Protein AF-A0AB37HTZ8-F1 (afdb_monomer_lite)

Organism: Mammaliic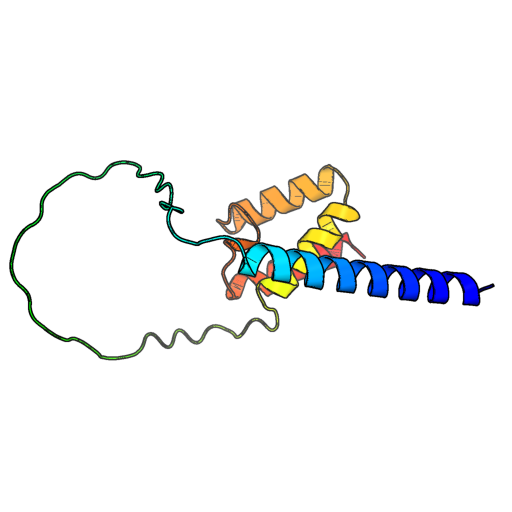occus sciuri (NCBI:txid1296)

Secondary structure (DSSP, 8-state):
--HHHHHHHHHHHHHHHHHHHHHHHHHHHS-GGG----------------------------------SS-HHHHHHHHHHHHHH--HHHHHHHHHHHHHTT-SSGGG--GGGHHHHHHHHHHHH-

Radius of gyration: 22.31 Å; chains: 1; bounding box: 52×41×62 Å

Sequence (126 aa):
MTQGVLETLVAELKRLNGNIETLNAELATVPTADIKPKSVKAEVKQETPKAEPEKVEQVEAEEKQEESKFTIDDVKRHAKEFLQKGDASDKKALKDKLTELGAGKVSDLKPTQYEEVIEFFMDRLS

Structure (mmCIF, N/CA/C/O backbone):
data_AF-A0AB37HTZ8-F1
#
_entry.id   AF-A0AB37HTZ8-F1
#
loop_
_atom_site.group_PDB
_atom_site.id
_atom_site.type_symbol
_atom_site.label_atom_id
_atom_site.label_alt_id
_atom_site.label_comp_id
_atom_site.label_asym_id
_atom_site.label_entity_id
_atom_site.label_seq_id
_atom_site.pdbx_PDB_ins_code
_atom_site.Cartn_x
_atom_site.Cartn_y
_atom_site.Cartn_z
_atom_site.occupancy
_atom_site.B_iso_or_equiv
_atom_site.auth_seq_id
_atom_site.auth_comp_id
_atom_site.auth_asym_id
_atom_site.auth_atom_id
_atom_site.pdbx_PDB_model_num
ATOM 1 N N . MET A 1 1 ? 13.630 -9.765 -27.100 1.00 53.00 1 MET A N 1
ATOM 2 C CA . MET A 1 1 ? 13.900 -10.338 -25.758 1.00 53.00 1 MET A CA 1
ATOM 3 C C . MET A 1 1 ? 12.776 -10.066 -24.740 1.00 53.00 1 MET A C 1
ATOM 5 O O . MET A 1 1 ? 13.015 -10.159 -23.549 1.00 53.00 1 MET A O 1
ATOM 9 N N . THR A 1 2 ? 11.538 -9.777 -25.157 1.00 57.53 2 THR A N 1
ATOM 10 C CA . THR A 1 2 ? 10.425 -9.417 -24.247 1.00 57.53 2 THR A CA 1
ATOM 11 C C . THR A 1 2 ? 9.461 -10.569 -23.940 1.00 57.53 2 THR A C 1
ATOM 13 O O . THR A 1 2 ? 8.657 -10.464 -23.020 1.00 57.53 2 THR A O 1
ATOM 16 N N . GLN A 1 3 ? 9.555 -11.683 -24.671 1.00 59.78 3 GLN A N 1
ATOM 17 C CA . GLN A 1 3 ? 8.612 -12.803 -24.568 1.00 59.78 3 GLN A CA 1
ATOM 18 C C . GLN A 1 3 ? 8.725 -13.556 -23.225 1.00 59.78 3 GLN A C 1
ATOM 20 O O . GLN A 1 3 ? 7.710 -13.885 -22.622 1.00 59.78 3 GLN A O 1
ATOM 25 N N . GLY A 1 4 ? 9.941 -13.698 -22.681 1.00 78.25 4 GLY A N 1
ATOM 26 C CA . GLY A 1 4 ? 10.171 -14.415 -21.418 1.00 78.25 4 GLY A CA 1
ATOM 27 C C . GLY A 1 4 ? 9.655 -13.701 -20.162 1.00 78.25 4 GLY A C 1
ATOM 28 O O . GLY A 1 4 ? 9.263 -14.357 -19.200 1.00 78.25 4 GLY A O 1
ATOM 29 N N . VAL A 1 5 ? 9.602 -12.363 -20.159 1.00 87.88 5 VAL A N 1
ATOM 30 C CA . VAL A 1 5 ? 9.082 -11.600 -19.005 1.00 87.88 5 VAL A CA 1
ATOM 31 C C . VAL A 1 5 ? 7.566 -11.758 -18.899 1.00 87.88 5 VAL A C 1
ATOM 33 O O . VAL A 1 5 ? 7.045 -11.984 -17.809 1.00 87.88 5 VAL A O 1
ATOM 36 N N . LEU A 1 6 ? 6.859 -11.701 -20.032 1.00 90.81 6 LEU A N 1
ATOM 37 C CA . LEU A 1 6 ? 5.408 -11.877 -20.055 1.00 90.81 6 LEU A CA 1
ATOM 38 C C . LEU A 1 6 ? 5.007 -13.301 -19.650 1.00 90.81 6 LEU A C 1
ATOM 40 O O . LEU A 1 6 ? 4.085 -13.478 -18.861 1.00 90.81 6 LEU A O 1
ATOM 44 N N . GLU A 1 7 ? 5.722 -14.314 -20.140 1.00 91.56 7 GLU A N 1
ATOM 45 C CA . GLU A 1 7 ? 5.487 -15.715 -19.768 1.00 91.56 7 GLU A CA 1
ATOM 46 C C . GLU A 1 7 ? 5.717 -15.960 -18.273 1.00 91.56 7 GLU A C 1
ATOM 48 O O . GLU A 1 7 ? 4.915 -16.639 -17.627 1.00 91.56 7 GLU A O 1
ATOM 53 N N . THR A 1 8 ? 6.760 -15.342 -17.710 1.00 91.81 8 THR A N 1
ATOM 54 C CA . THR A 1 8 ? 7.044 -15.393 -16.269 1.00 91.81 8 THR A CA 1
ATOM 55 C C . THR A 1 8 ? 5.900 -14.767 -15.472 1.00 91.81 8 THR A C 1
ATOM 57 O O . THR A 1 8 ? 5.382 -15.395 -14.552 1.00 91.81 8 THR A O 1
ATOM 60 N N . LEU A 1 9 ? 5.428 -13.583 -15.875 1.00 94.31 9 LEU A N 1
ATOM 61 C CA . LEU A 1 9 ? 4.320 -12.904 -15.203 1.00 94.31 9 LEU A CA 1
ATOM 62 C C . LEU A 1 9 ? 3.022 -13.727 -15.255 1.00 94.31 9 LEU A C 1
ATOM 64 O O . LEU A 1 9 ? 2.322 -13.854 -14.251 1.00 94.31 9 LEU A O 1
ATOM 68 N N . VAL A 1 10 ? 2.704 -14.339 -16.400 1.00 95.94 10 VAL A N 1
ATOM 69 C CA . VAL A 1 10 ? 1.518 -15.203 -16.529 1.00 95.94 10 VAL A CA 1
ATOM 70 C C . VAL A 1 10 ? 1.627 -16.436 -15.627 1.00 95.94 10 VAL A C 1
ATOM 72 O O . VAL A 1 10 ? 0.633 -16.841 -15.019 1.00 95.94 10 VAL A O 1
ATOM 75 N N . ALA A 1 11 ? 2.813 -17.037 -15.518 1.00 93.88 11 ALA A N 1
ATOM 76 C CA . ALA A 1 11 ? 3.037 -18.174 -14.631 1.00 93.88 11 ALA A CA 1
ATOM 77 C C . ALA A 1 11 ? 2.858 -17.790 -13.151 1.00 93.88 11 ALA A C 1
ATOM 79 O O . ALA A 1 11 ? 2.215 -18.524 -12.396 1.00 93.88 11 ALA A O 1
ATOM 80 N N . GLU A 1 12 ? 3.359 -16.622 -12.745 1.00 95.19 12 GLU A N 1
ATOM 81 C CA . GLU A 1 12 ? 3.199 -16.111 -11.382 1.00 95.19 12 GLU A CA 1
ATOM 82 C C . GLU A 1 12 ? 1.738 -15.807 -11.040 1.00 95.19 12 GLU A C 1
ATOM 84 O O . GLU A 1 12 ? 1.269 -16.212 -9.975 1.00 95.19 12 GLU A O 1
ATOM 89 N N . LEU A 1 13 ? 0.989 -15.179 -11.954 1.00 96.44 13 LEU A N 1
ATOM 90 C CA . LEU A 1 13 ? -0.439 -14.907 -11.764 1.00 96.44 13 LEU A CA 1
ATOM 91 C C . LEU A 1 13 ? -1.247 -16.195 -11.577 1.00 96.44 13 LEU A C 1
ATOM 93 O O . LEU A 1 13 ? -2.069 -16.282 -10.665 1.00 96.44 13 LEU A O 1
ATOM 97 N N . LYS A 1 14 ? -0.974 -17.228 -12.385 1.00 95.50 14 LYS A N 1
ATOM 98 C CA . LYS A 1 14 ? -1.614 -18.544 -12.232 1.00 95.50 14 LYS A CA 1
ATOM 99 C C . LYS A 1 14 ? -1.297 -19.175 -10.877 1.00 95.50 14 LYS A C 1
ATOM 101 O O . LYS A 1 14 ? -2.197 -19.704 -10.228 1.00 95.50 14 LYS A O 1
ATOM 106 N N . ARG A 1 15 ? -0.038 -19.092 -10.431 1.00 95.31 15 ARG A N 1
ATOM 107 C CA . ARG A 1 15 ? 0.381 -19.619 -9.124 1.00 95.31 15 ARG A CA 1
ATOM 108 C C . ARG A 1 15 ? -0.319 -18.895 -7.975 1.00 95.31 15 ARG A C 1
ATOM 110 O O . ARG A 1 15 ? -0.781 -19.538 -7.040 1.00 95.31 15 ARG A O 1
ATOM 117 N N . LEU A 1 16 ? -0.408 -17.568 -8.049 1.00 96.25 16 LEU A N 1
ATOM 118 C CA . LEU A 1 16 ? -1.103 -16.762 -7.047 1.00 96.25 16 LEU A CA 1
ATOM 119 C C . LEU A 1 16 ? -2.589 -17.115 -6.977 1.00 96.25 16 LEU A C 1
ATOM 121 O O . LEU A 1 16 ? -3.105 -17.301 -5.879 1.00 96.25 16 LEU A O 1
ATOM 125 N N . ASN A 1 17 ? -3.249 -17.266 -8.127 1.00 96.62 17 ASN A N 1
ATOM 126 C CA . ASN A 1 17 ? -4.662 -17.626 -8.166 1.00 96.62 17 ASN A CA 1
ATOM 127 C C . ASN A 1 17 ? -4.922 -18.999 -7.523 1.00 96.62 17 ASN A C 1
ATOM 129 O O . ASN A 1 17 ? -5.799 -19.115 -6.673 1.00 96.62 17 ASN A O 1
ATOM 133 N N . GLY A 1 18 ? -4.099 -20.006 -7.835 1.00 96.50 18 GLY A N 1
ATOM 134 C CA . GLY A 1 18 ? -4.216 -21.329 -7.209 1.00 96.50 18 GLY A CA 1
ATOM 135 C C . GLY A 1 18 ? -3.993 -21.304 -5.691 1.00 96.50 18 GLY A C 1
ATOM 136 O O . GLY A 1 18 ? -4.699 -21.979 -4.940 1.00 96.50 18 GLY A O 1
ATOM 137 N N . ASN A 1 19 ? -3.055 -20.481 -5.210 1.00 95.62 19 ASN A N 1
ATOM 138 C CA . ASN A 1 19 ? -2.831 -20.313 -3.773 1.00 95.62 19 ASN A CA 1
ATOM 139 C C . ASN A 1 19 ? -4.051 -19.693 -3.072 1.00 95.62 19 ASN A C 1
ATOM 141 O O . ASN A 1 19 ? -4.402 -20.117 -1.975 1.00 95.62 19 ASN A O 1
ATOM 145 N N . ILE A 1 20 ? -4.706 -18.710 -3.699 1.00 95.38 20 ILE A N 1
ATOM 146 C CA . ILE A 1 20 ? -5.923 -18.081 -3.163 1.00 95.38 20 ILE A CA 1
ATOM 147 C C . ILE A 1 20 ? -7.066 -19.097 -3.092 1.00 95.38 20 ILE A C 1
ATOM 149 O O . ILE A 1 20 ? -7.730 -19.198 -2.064 1.00 95.38 20 ILE A O 1
ATOM 153 N N . GLU A 1 21 ? -7.274 -19.876 -4.154 1.00 94.06 21 GLU A N 1
ATOM 154 C CA . GLU A 1 21 ? -8.293 -20.932 -4.188 1.00 94.06 21 GLU A CA 1
ATOM 155 C C . GLU A 1 21 ? -8.072 -21.966 -3.077 1.00 94.06 21 GLU A C 1
ATOM 157 O O . GLU A 1 21 ? -9.015 -22.335 -2.378 1.00 94.06 21 GLU A O 1
ATOM 162 N N . THR A 1 22 ? -6.816 -22.366 -2.863 1.00 92.50 22 THR A N 1
ATOM 163 C CA . THR A 1 22 ? -6.434 -23.319 -1.812 1.00 92.50 22 THR A CA 1
ATOM 164 C C . THR A 1 22 ? -6.725 -22.756 -0.423 1.00 92.50 22 THR A C 1
ATOM 166 O O . THR A 1 22 ? -7.412 -23.397 0.366 1.00 92.50 22 THR A O 1
ATOM 169 N N . LEU A 1 23 ? -6.283 -21.528 -0.140 1.00 91.38 23 LEU A N 1
ATOM 170 C CA . LEU A 1 23 ? -6.520 -20.878 1.152 1.00 91.38 23 LEU A CA 1
ATOM 171 C C . LEU A 1 23 ? -8.011 -20.668 1.433 1.00 91.38 23 LEU A C 1
ATOM 173 O O . LEU A 1 23 ? -8.450 -20.822 2.569 1.00 91.38 23 LEU A O 1
ATOM 177 N N . ASN A 1 24 ? -8.800 -20.344 0.409 1.00 86.69 24 ASN A N 1
ATOM 178 C CA . ASN A 1 24 ? -10.246 -20.201 0.551 1.00 86.69 24 ASN A CA 1
ATOM 179 C C . ASN A 1 24 ? -10.922 -21.543 0.848 1.00 86.69 24 ASN A C 1
ATOM 181 O O . ASN A 1 24 ? -11.819 -21.596 1.689 1.00 86.69 24 ASN A O 1
ATOM 185 N N . ALA A 1 25 ? -10.486 -22.622 0.194 1.00 88.75 25 ALA A N 1
ATOM 186 C CA . ALA A 1 25 ? -10.968 -23.967 0.486 1.00 88.75 25 ALA A CA 1
ATOM 187 C C . ALA A 1 25 ? -10.597 -24.393 1.915 1.00 88.75 25 ALA A C 1
ATOM 189 O O . ALA A 1 25 ? -11.451 -24.894 2.642 1.00 88.75 25 ALA A O 1
ATOM 190 N N . GLU A 1 26 ? -9.364 -24.128 2.351 1.00 86.69 26 GLU A N 1
ATOM 191 C CA . GLU A 1 26 ? -8.923 -24.387 3.723 1.00 86.69 26 GLU A CA 1
ATOM 192 C C . GLU A 1 26 ? -9.753 -23.589 4.735 1.00 86.69 26 GLU A C 1
ATOM 194 O O . GLU A 1 26 ? -10.297 -24.171 5.672 1.00 86.69 26 GLU A O 1
ATOM 199 N N . LEU A 1 27 ? -9.943 -22.284 4.517 1.00 84.12 27 LEU A N 1
ATOM 200 C CA . LEU A 1 27 ? -10.736 -21.422 5.395 1.00 84.12 27 LEU A CA 1
ATOM 201 C C . LEU A 1 27 ? -12.199 -21.872 5.491 1.00 84.12 27 LEU A C 1
ATOM 203 O O . LEU A 1 27 ? -12.767 -21.860 6.581 1.00 84.12 27 LEU A O 1
ATOM 207 N N . ALA A 1 28 ? -12.793 -22.312 4.379 1.00 82.50 28 ALA A N 1
ATOM 208 C CA . ALA A 1 28 ? -14.152 -22.851 4.358 1.00 82.50 28 ALA A CA 1
ATOM 209 C C . ALA A 1 28 ? -14.300 -24.129 5.203 1.00 82.50 28 ALA A C 1
ATOM 211 O O . ALA A 1 28 ? -15.400 -24.444 5.656 1.00 82.50 28 ALA A O 1
ATOM 212 N N . THR A 1 29 ? -13.202 -24.854 5.436 1.00 81.06 29 THR A N 1
ATOM 213 C CA . THR A 1 29 ? -13.181 -26.056 6.283 1.00 81.06 29 THR A CA 1
ATOM 214 C C . THR A 1 29 ? -12.831 -25.780 7.742 1.00 81.06 29 THR A C 1
ATOM 216 O O . THR A 1 29 ? -12.943 -26.693 8.558 1.00 81.06 29 THR A O 1
ATOM 219 N N . VAL A 1 30 ? -12.444 -24.550 8.106 1.00 77.44 30 VAL A N 1
ATOM 220 C CA . VAL A 1 30 ? -12.174 -24.191 9.503 1.00 77.44 30 VAL A CA 1
ATOM 221 C C . VAL A 1 30 ? -13.510 -24.044 10.247 1.00 77.44 30 VAL A C 1
ATOM 223 O O . VAL A 1 30 ? -14.264 -23.109 9.969 1.00 77.44 30 VAL A O 1
ATOM 226 N N . PRO A 1 31 ? -13.832 -24.922 11.218 1.00 67.69 31 PRO A N 1
ATOM 227 C CA . PRO A 1 31 ? -15.044 -24.780 12.012 1.00 67.69 31 PRO A CA 1
ATOM 228 C C . PRO A 1 31 ? -14.954 -23.509 12.866 1.00 67.69 31 PRO A C 1
ATOM 230 O O . PRO A 1 31 ? -14.061 -23.350 13.695 1.00 67.69 31 PRO A O 1
ATOM 233 N N . THR A 1 32 ? -15.912 -22.599 12.694 1.00 64.06 32 THR A N 1
ATOM 234 C CA . THR A 1 32 ? -15.972 -21.285 13.363 1.00 64.06 32 THR A CA 1
ATOM 235 C C . THR A 1 32 ? -16.334 -21.355 14.854 1.00 64.06 32 THR A C 1
ATOM 237 O O . THR A 1 32 ? -16.674 -20.338 15.455 1.00 64.06 32 THR A O 1
ATOM 240 N N . ALA A 1 33 ? -16.307 -22.543 15.463 1.00 59.88 33 ALA A N 1
ATOM 241 C CA . ALA A 1 33 ? -16.943 -22.807 16.750 1.00 59.88 33 ALA A CA 1
ATOM 242 C C . ALA A 1 33 ? -16.212 -22.225 17.977 1.00 59.88 33 ALA A C 1
ATOM 244 O O . ALA A 1 33 ? -16.836 -22.117 19.025 1.00 59.88 33 ALA A O 1
ATOM 245 N N . ASP A 1 34 ? -14.958 -21.766 17.870 1.00 58.97 34 ASP A N 1
ATOM 246 C CA . ASP A 1 34 ? -14.197 -21.294 19.044 1.00 58.97 34 ASP A CA 1
ATOM 247 C C . ASP A 1 34 ? -13.312 -20.057 18.799 1.00 58.97 34 ASP A C 1
ATOM 249 O O . ASP A 1 34 ? -12.344 -19.810 19.524 1.00 58.97 34 ASP A O 1
ATOM 253 N N . ILE A 1 35 ? -13.650 -19.198 17.830 1.00 57.03 35 ILE A N 1
ATOM 254 C CA . ILE A 1 35 ? -13.015 -17.872 17.750 1.00 57.03 35 ILE A CA 1
ATOM 255 C C . ILE A 1 35 ? -13.724 -16.940 18.738 1.00 57.03 35 ILE A C 1
ATOM 257 O O . ILE A 1 35 ? -14.558 -16.115 18.369 1.00 57.03 35 ILE A O 1
ATOM 261 N N . LYS A 1 36 ? -13.383 -17.052 20.029 1.00 48.03 36 LYS A N 1
ATOM 262 C CA . LYS A 1 36 ? -13.628 -15.955 20.976 1.00 48.03 36 LYS A CA 1
ATOM 263 C C . LYS A 1 36 ? -12.867 -14.729 20.461 1.00 48.03 36 LYS A C 1
ATOM 265 O O . LYS A 1 36 ? -11.635 -14.790 20.405 1.00 48.03 36 LYS A O 1
ATOM 270 N N . PRO A 1 37 ? -13.526 -13.603 20.136 1.00 44.69 37 PRO A N 1
ATOM 271 C CA . PRO A 1 37 ? -12.807 -12.362 19.912 1.00 44.69 37 PRO A CA 1
ATOM 272 C C . PRO A 1 37 ? -12.077 -12.031 21.214 1.00 44.69 37 PRO A C 1
ATOM 274 O O . PRO A 1 37 ? -12.706 -11.765 22.242 1.00 44.69 37 PRO A O 1
ATOM 277 N N . LYS A 1 38 ? -10.741 -12.098 21.189 1.00 40.53 38 LYS A N 1
ATOM 278 C CA . LYS A 1 38 ? -9.880 -11.641 22.280 1.00 40.53 38 LYS A CA 1
ATOM 279 C C . LYS A 1 38 ? -10.007 -10.124 22.332 1.00 40.53 38 LYS A C 1
ATOM 281 O O . LYS A 1 38 ? -9.216 -9.379 21.767 1.00 40.53 38 LYS A O 1
ATOM 286 N N . SER A 1 39 ? -11.090 -9.690 22.957 1.00 42.47 39 SER A N 1
ATOM 287 C CA . SER A 1 39 ? -11.359 -8.317 23.318 1.00 42.47 39 SER A CA 1
ATOM 288 C C . SER A 1 39 ? -10.262 -7.925 24.299 1.00 42.47 39 SER A C 1
ATOM 290 O O . SER A 1 39 ? -10.256 -8.352 25.453 1.00 42.47 39 SER A O 1
ATOM 292 N N . VAL A 1 40 ? -9.301 -7.132 23.830 1.00 38.69 40 VAL A N 1
ATOM 293 C CA . VAL A 1 40 ? -8.456 -6.332 24.712 1.00 38.69 40 VAL A CA 1
ATOM 294 C C . VAL A 1 40 ? -9.373 -5.247 25.276 1.00 38.69 40 VAL A C 1
ATOM 296 O O . VAL A 1 40 ? -9.483 -4.150 24.741 1.00 38.69 40 VAL A O 1
ATOM 299 N N . LYS A 1 41 ? -10.128 -5.615 26.315 1.00 35.38 41 LYS A N 1
ATOM 300 C CA . LYS A 1 41 ? -10.810 -4.679 27.203 1.00 35.38 41 LYS A CA 1
ATOM 301 C C . LYS A 1 41 ? -9.728 -3.970 28.014 1.00 35.38 41 LYS A C 1
ATOM 303 O O . LYS A 1 41 ? -9.187 -4.558 28.946 1.00 35.38 41 LYS A O 1
ATOM 308 N N . ALA A 1 42 ? -9.434 -2.721 27.666 1.00 37.22 42 ALA A N 1
ATOM 309 C CA . ALA A 1 42 ? -9.114 -1.741 28.693 1.00 37.22 42 ALA A CA 1
ATOM 310 C C . ALA A 1 42 ? -10.423 -1.438 29.439 1.00 37.22 42 ALA A C 1
ATOM 312 O O . ALA A 1 42 ? -11.479 -1.263 28.832 1.00 37.22 42 ALA A O 1
ATOM 313 N N . GLU A 1 43 ? -10.352 -1.523 30.758 1.00 39.88 43 GLU A N 1
ATOM 314 C CA . GLU A 1 43 ? -11.466 -1.508 31.697 1.00 39.88 43 GLU A CA 1
ATOM 315 C C . GLU A 1 43 ? -12.311 -0.231 31.630 1.00 39.88 43 GLU A C 1
ATOM 317 O O . GLU A 1 43 ? -11.793 0.866 31.798 1.00 39.88 43 GLU A O 1
ATOM 322 N N . VAL A 1 44 ? -13.633 -0.398 31.541 1.00 36.31 44 VAL A N 1
ATOM 323 C CA . VAL A 1 44 ? -14.598 0.445 32.258 1.00 36.31 44 VAL A CA 1
ATOM 324 C C . VAL A 1 44 ? -15.655 -0.498 32.844 1.00 36.31 44 VAL A C 1
ATOM 326 O O . VAL A 1 44 ? -16.493 -1.047 32.129 1.00 36.31 44 VAL A O 1
ATOM 329 N N . LYS A 1 45 ? -15.562 -0.756 34.156 1.00 36.41 45 LYS A N 1
ATOM 330 C CA . LYS A 1 45 ? -16.704 -1.176 34.993 1.00 36.41 45 LYS A CA 1
ATOM 331 C C . LYS A 1 45 ? -17.751 -0.052 34.884 1.00 36.41 45 LYS A C 1
ATOM 333 O O . LYS A 1 45 ? -17.362 1.105 34.928 1.00 36.41 45 LYS A O 1
ATOM 338 N N . GLN A 1 46 ? -19.054 -0.295 34.746 1.00 34.75 46 GLN A N 1
ATOM 339 C CA . GLN A 1 46 ? -19.884 -0.831 35.824 1.00 34.75 46 GLN A CA 1
ATOM 340 C C . GLN A 1 46 ? -21.346 -1.035 35.339 1.00 34.75 46 GLN A C 1
ATOM 342 O O . GLN A 1 46 ? -21.885 -0.180 34.650 1.00 34.75 46 GLN A O 1
ATOM 347 N N . GLU A 1 47 ? -21.929 -2.179 35.722 1.00 35.25 47 GLU A N 1
ATOM 348 C CA . GLU A 1 47 ? -23.359 -2.506 35.948 1.00 35.25 47 GLU A CA 1
ATOM 349 C C . GLU A 1 47 ? -24.440 -2.259 34.860 1.00 35.25 47 GLU A C 1
ATOM 351 O O . GLU A 1 47 ? -24.849 -1.148 34.555 1.00 35.25 47 GLU A O 1
ATOM 356 N N . THR A 1 48 ? -25.025 -3.362 34.380 1.00 39.94 48 THR A N 1
ATOM 357 C CA . THR A 1 48 ? -26.453 -3.488 33.992 1.00 39.94 48 THR A CA 1
ATOM 358 C C . THR A 1 48 ? -27.190 -4.136 35.185 1.00 39.94 48 THR A C 1
ATOM 360 O O . THR A 1 48 ? -26.499 -4.841 35.927 1.00 39.94 48 THR A O 1
ATOM 363 N N . PRO A 1 49 ? -28.527 -3.994 35.409 1.00 48.62 49 PRO A N 1
ATOM 364 C CA . PRO A 1 49 ? -29.569 -4.060 34.366 1.00 48.62 49 PRO A CA 1
ATOM 365 C C . PRO A 1 49 ? -30.879 -3.246 34.578 1.00 48.62 49 PRO A C 1
ATOM 367 O O . PRO A 1 49 ? -31.305 -3.007 35.705 1.00 48.62 49 PRO A O 1
ATOM 370 N N . LYS A 1 50 ? -31.598 -2.979 33.468 1.00 36.38 50 LYS A N 1
ATOM 371 C CA . LYS A 1 50 ? -33.046 -3.251 33.230 1.00 36.38 50 LYS A CA 1
ATOM 372 C C . LYS A 1 50 ? -33.781 -2.128 32.467 1.00 36.38 50 LYS A C 1
ATOM 374 O O . LYS A 1 50 ? -33.687 -0.966 32.834 1.00 36.38 50 LYS A O 1
ATOM 379 N N . ALA A 1 51 ? -34.602 -2.586 31.512 1.00 35.19 51 ALA A N 1
ATOM 380 C CA . ALA A 1 51 ? -35.680 -1.920 30.763 1.00 35.19 51 ALA A CA 1
ATOM 381 C C . ALA A 1 51 ? -35.330 -1.328 29.375 1.00 35.19 51 ALA A C 1
ATOM 383 O O . ALA A 1 51 ? -34.907 -0.188 29.240 1.00 35.19 51 ALA A O 1
ATOM 384 N N . GLU A 1 52 ? -35.599 -2.134 28.338 1.00 40.44 52 GLU A N 1
ATOM 385 C CA . GLU A 1 52 ? -36.228 -1.707 27.066 1.00 40.44 52 GLU A CA 1
ATOM 386 C C . GLU A 1 52 ? -37.535 -0.926 27.372 1.00 40.44 52 GLU A C 1
ATOM 388 O O . GLU A 1 52 ? -38.078 -1.155 28.462 1.00 40.44 52 GLU A O 1
ATOM 393 N N . PRO A 1 53 ? -38.125 -0.097 26.477 1.00 55.69 53 PRO A N 1
ATOM 394 C CA . PRO A 1 53 ? -37.863 0.055 25.036 1.00 55.69 53 PRO A CA 1
ATOM 395 C C . PRO A 1 53 ? -37.826 1.520 24.526 1.00 55.69 53 PRO A C 1
ATOM 397 O O . PRO A 1 53 ? -38.313 2.417 25.192 1.00 55.69 53 PRO A O 1
ATOM 400 N N . GLU A 1 54 ? -37.281 1.775 23.331 1.00 36.03 54 GLU A N 1
ATOM 401 C CA . GLU A 1 54 ? -37.970 2.506 22.244 1.00 36.03 54 GLU A CA 1
ATOM 402 C C . GLU A 1 54 ? -37.048 2.798 21.054 1.00 36.03 54 GLU A C 1
ATOM 404 O O . GLU A 1 54 ? -35.886 3.178 21.161 1.00 36.03 54 GLU A O 1
ATOM 409 N N . LYS A 1 55 ? -37.651 2.599 19.889 1.00 47.97 55 LYS A N 1
ATOM 410 C CA . LYS A 1 55 ? -37.196 2.906 18.544 1.00 47.97 55 LYS A CA 1
ATOM 411 C C . LYS A 1 55 ? -36.948 4.411 18.384 1.00 47.97 55 LYS A C 1
ATOM 413 O O . LYS A 1 55 ? -37.881 5.194 18.512 1.00 47.97 55 LYS A O 1
ATOM 418 N N . VAL A 1 56 ? -35.747 4.790 17.955 1.00 37.88 56 VAL A N 1
ATOM 419 C CA . VAL A 1 56 ? -35.545 6.016 17.166 1.00 37.88 56 VAL A CA 1
ATOM 420 C C . VAL A 1 56 ? -34.697 5.660 15.954 1.00 37.88 56 VAL A C 1
ATOM 422 O O . VAL A 1 56 ? -33.472 5.674 15.962 1.00 37.88 56 VAL A O 1
ATOM 425 N N . GLU A 1 57 ? -35.407 5.257 14.912 1.00 48.31 57 GLU A N 1
ATOM 426 C CA . GLU A 1 57 ? -34.971 5.412 13.537 1.00 48.31 57 GLU A CA 1
ATOM 427 C C . GLU A 1 57 ? -35.348 6.844 1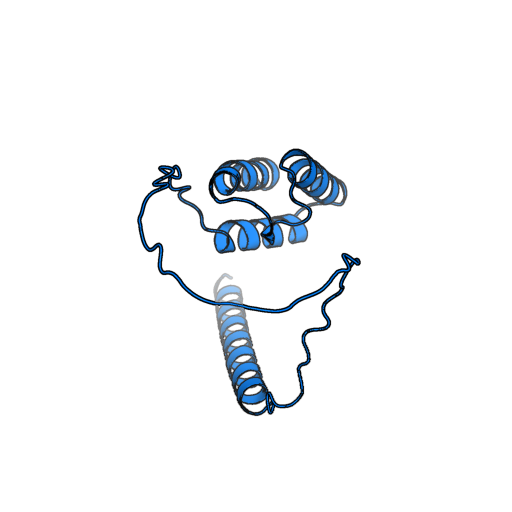3.150 1.00 48.31 57 GLU A C 1
ATOM 429 O O . GLU A 1 57 ? -36.540 7.151 13.122 1.00 48.31 57 GLU A O 1
ATOM 434 N N . GLN A 1 58 ? -34.361 7.719 12.930 1.00 36.38 58 GLN A N 1
ATOM 435 C CA . GLN A 1 58 ? -34.470 8.865 12.021 1.00 36.38 58 GLN A CA 1
ATOM 436 C C . GLN A 1 58 ? -33.097 9.522 11.775 1.00 36.38 58 GLN A C 1
ATOM 438 O O . GLN A 1 58 ? -32.555 10.205 12.634 1.00 36.38 58 GLN A O 1
ATOM 443 N N . VAL A 1 59 ? -32.583 9.215 10.578 1.00 42.41 59 VAL A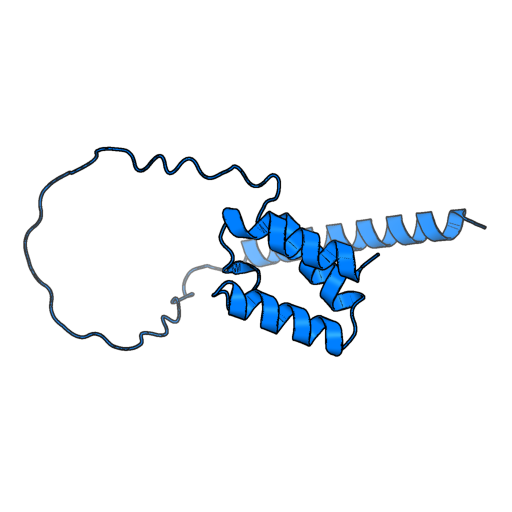 N 1
ATOM 444 C CA . VAL A 1 59 ? -31.990 10.088 9.541 1.00 42.41 59 VAL A CA 1
ATOM 445 C C . VAL A 1 59 ? -30.930 11.149 9.868 1.00 42.41 59 VAL A C 1
ATOM 447 O O . VAL A 1 59 ? -31.063 11.972 10.762 1.00 42.41 59 VAL A O 1
ATOM 450 N N . GLU A 1 60 ? -29.958 11.171 8.948 1.00 42.56 60 GLU A N 1
ATOM 451 C CA . GLU A 1 60 ? -29.159 12.320 8.506 1.00 42.56 60 GLU A CA 1
ATOM 452 C C . GLU A 1 60 ? -28.187 12.943 9.515 1.00 42.56 60 GLU A C 1
ATOM 454 O O . GLU A 1 60 ? -28.429 13.969 10.140 1.00 42.56 60 GLU A O 1
ATOM 459 N N . ALA A 1 61 ? -26.963 12.423 9.488 1.00 32.22 61 ALA A N 1
ATOM 460 C CA . ALA A 1 61 ? -25.878 13.288 9.046 1.00 32.22 61 ALA A CA 1
ATOM 461 C C . ALA A 1 61 ? -25.427 12.775 7.676 1.00 32.22 61 ALA A C 1
ATOM 463 O O . ALA A 1 61 ? -24.523 11.949 7.558 1.00 32.22 61 ALA A O 1
ATOM 464 N N . GLU A 1 62 ? -26.105 13.261 6.639 1.00 38.69 62 GLU A N 1
ATOM 465 C CA . GLU A 1 62 ? -25.515 13.464 5.321 1.00 38.69 62 GLU A CA 1
ATOM 466 C C . GLU A 1 62 ? -24.374 14.482 5.510 1.00 38.69 62 GLU A C 1
ATOM 468 O O . GLU A 1 62 ? -24.457 15.648 5.136 1.00 38.69 62 GLU A O 1
ATOM 473 N N . GLU A 1 63 ? -23.298 14.074 6.192 1.00 38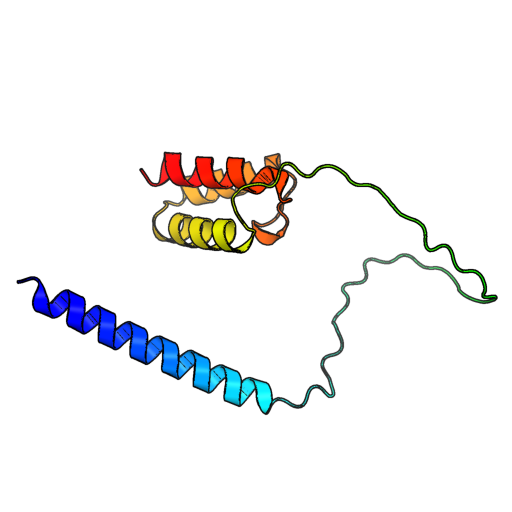.94 63 GLU A N 1
ATOM 474 C CA . GLU A 1 63 ? -22.020 14.725 5.989 1.00 38.94 63 GLU A CA 1
ATOM 475 C C . GLU A 1 63 ? -21.675 14.307 4.575 1.00 38.94 63 GLU A C 1
ATOM 477 O O . GLU A 1 63 ? -21.371 13.143 4.313 1.00 38.94 63 GLU A O 1
ATOM 482 N N . LYS A 1 64 ? -21.908 15.241 3.658 1.00 36.97 64 LYS A N 1
ATOM 483 C CA . LYS A 1 64 ? -21.463 15.240 2.278 1.00 36.97 64 LYS A CA 1
ATOM 484 C C . LYS A 1 64 ? -19.962 14.965 2.305 1.00 36.97 64 LYS A C 1
ATOM 486 O O . LYS A 1 64 ? -19.161 15.894 2.282 1.00 36.97 64 LYS A O 1
ATOM 491 N N . GLN A 1 65 ? -19.595 13.697 2.488 1.00 41.88 65 GLN A N 1
ATOM 492 C CA . GLN A 1 65 ? -18.235 13.223 2.384 1.00 41.88 65 GLN A CA 1
ATOM 493 C C . GLN A 1 65 ? -17.876 13.626 0.973 1.00 41.88 65 GLN A C 1
ATOM 495 O O . GLN A 1 65 ? -18.496 13.143 0.027 1.00 41.88 65 GLN A O 1
ATOM 500 N N . GLU A 1 66 ? -16.976 14.596 0.834 1.00 49.41 66 GLU A N 1
ATOM 501 C CA . GLU A 1 66 ? -16.230 14.737 -0.402 1.00 49.41 66 GLU A CA 1
ATOM 502 C C . GLU A 1 66 ? -15.805 13.321 -0.762 1.00 49.41 66 GLU A C 1
ATOM 504 O O . GLU A 1 66 ? -15.061 12.684 -0.011 1.00 49.41 66 GLU A O 1
ATOM 509 N N . GLU A 1 67 ? -16.435 12.779 -1.805 1.00 54.75 67 GLU A N 1
ATOM 510 C CA . GLU A 1 67 ? -16.211 11.424 -2.266 1.00 54.75 67 GLU A CA 1
ATOM 511 C C . GLU A 1 67 ? -14.770 11.411 -2.739 1.00 54.75 67 GLU A C 1
ATOM 513 O O . GLU A 1 67 ? -14.465 11.759 -3.883 1.00 54.75 67 GLU A O 1
ATOM 518 N N . SER A 1 68 ? -13.849 11.097 -1.831 1.00 64.12 68 SER A N 1
ATOM 519 C CA . SER A 1 68 ? -12.476 10.869 -2.214 1.00 64.12 68 SER A CA 1
ATOM 520 C C . SER A 1 68 ? -12.526 9.824 -3.312 1.00 64.12 68 SER A C 1
ATOM 522 O O . SER A 1 68 ? -13.118 8.756 -3.154 1.00 64.12 68 SER A O 1
ATOM 524 N N . LYS A 1 69 ? -11.924 10.149 -4.456 1.00 79.00 69 LYS A N 1
ATOM 525 C CA . LYS A 1 69 ? -11.940 9.302 -5.661 1.00 79.00 69 LYS A CA 1
ATOM 526 C C . LYS A 1 69 ? -11.276 7.940 -5.439 1.00 79.00 69 LYS A C 1
ATOM 528 O O . LYS A 1 69 ? -11.260 7.100 -6.334 1.00 79.00 69 LYS A O 1
ATOM 533 N N . PHE A 1 70 ? -10.686 7.758 -4.266 1.00 81.31 70 PHE A N 1
ATOM 534 C CA . PHE A 1 70 ? -9.905 6.619 -3.856 1.00 81.31 70 PHE A CA 1
ATOM 535 C C . PHE A 1 70 ? -10.603 5.883 -2.725 1.00 81.31 70 PHE A C 1
ATOM 537 O O . PHE A 1 70 ? -11.240 6.484 -1.865 1.00 81.31 70 PHE A O 1
ATOM 544 N N . THR A 1 71 ? -10.433 4.568 -2.707 1.00 87.44 71 THR A N 1
ATOM 545 C CA . THR A 1 71 ? -10.918 3.708 -1.629 1.00 87.44 71 THR A CA 1
ATOM 546 C C . THR A 1 71 ? -9.794 3.370 -0.655 1.00 87.44 71 THR A C 1
ATOM 548 O O . THR A 1 71 ? -8.609 3.489 -0.972 1.00 87.44 71 THR A O 1
ATOM 551 N N . ILE A 1 72 ? -10.146 2.859 0.528 1.00 87.44 72 ILE A N 1
ATOM 552 C CA . ILE A 1 72 ? -9.157 2.377 1.500 1.00 87.44 72 ILE A CA 1
ATOM 553 C C . ILE A 1 72 ? -8.238 1.289 0.916 1.00 87.44 72 ILE A C 1
ATOM 555 O O . ILE A 1 72 ? -7.069 1.186 1.297 1.00 87.44 72 ILE A O 1
ATOM 559 N N . ASP A 1 73 ? -8.743 0.482 -0.018 1.00 88.81 73 ASP A N 1
ATOM 560 C CA . ASP A 1 73 ? -7.971 -0.545 -0.713 1.00 88.81 73 ASP A CA 1
ATOM 561 C C . ASP A 1 73 ? -6.948 0.055 -1.683 1.00 88.81 73 ASP A C 1
ATOM 563 O O . ASP A 1 73 ? -5.823 -0.447 -1.761 1.00 88.81 73 ASP A O 1
ATOM 567 N N . ASP A 1 74 ? -7.270 1.172 -2.342 1.00 86.94 74 ASP A N 1
ATOM 568 C CA . ASP A 1 74 ? -6.308 1.916 -3.163 1.00 86.94 74 ASP A CA 1
ATOM 569 C C . ASP A 1 74 ? -5.165 2.469 -2.309 1.00 86.94 74 ASP A C 1
ATOM 571 O O . ASP A 1 74 ? -3.993 2.270 -2.640 1.00 86.94 74 ASP A O 1
ATOM 575 N N . VAL A 1 75 ? -5.486 3.080 -1.163 1.00 89.69 75 VAL A N 1
ATOM 576 C CA . VAL A 1 75 ? -4.466 3.603 -0.240 1.00 89.69 75 VAL A CA 1
ATOM 577 C C . VAL A 1 75 ? -3.588 2.468 0.292 1.00 89.69 75 VAL A C 1
ATOM 579 O O . VAL A 1 75 ? -2.366 2.600 0.343 1.00 89.69 75 VAL A O 1
ATOM 582 N N . LYS A 1 76 ? -4.170 1.314 0.644 1.00 90.62 76 LYS A N 1
ATOM 583 C CA . LYS A 1 76 ? -3.409 0.131 1.086 1.00 90.62 76 LYS A CA 1
ATOM 584 C C . LYS A 1 76 ? -2.499 -0.415 -0.010 1.00 90.62 76 LYS A C 1
ATOM 586 O O . LYS A 1 76 ? -1.368 -0.805 0.289 1.00 90.62 76 LYS A O 1
ATOM 591 N N . ARG A 1 77 ? -2.973 -0.457 -1.258 1.00 90.88 77 ARG A N 1
ATOM 592 C CA . ARG A 1 77 ? -2.174 -0.895 -2.409 1.00 90.88 77 ARG A CA 1
ATOM 593 C C . ARG A 1 77 ? -0.967 0.022 -2.595 1.00 90.88 77 ARG A C 1
ATOM 595 O O . ARG A 1 77 ? 0.156 -0.478 -2.596 1.00 90.88 77 ARG A O 1
ATOM 602 N N . HIS A 1 78 ? -1.180 1.336 -2.640 1.00 89.81 78 HIS A N 1
ATOM 603 C CA . HIS A 1 78 ? -0.090 2.302 -2.785 1.00 89.81 78 HIS A CA 1
ATOM 604 C C . HIS A 1 78 ? 0.855 2.307 -1.586 1.00 89.81 78 HIS A C 1
ATOM 606 O O . HIS A 1 78 ? 2.067 2.320 -1.776 1.00 89.81 78 HIS A O 1
ATOM 612 N N . ALA A 1 79 ? 0.342 2.166 -0.364 1.00 88.81 79 ALA A N 1
ATOM 613 C CA . ALA A 1 79 ? 1.181 2.014 0.819 1.00 88.81 79 ALA A CA 1
ATOM 614 C C . ALA A 1 79 ? 2.071 0.769 0.732 1.00 88.81 79 ALA A C 1
ATOM 616 O O . ALA A 1 79 ? 3.239 0.812 1.110 1.00 88.81 79 ALA A O 1
ATOM 617 N N . LYS A 1 80 ? 1.553 -0.352 0.218 1.00 90.06 80 LYS A N 1
ATOM 618 C CA . LYS A 1 80 ? 2.348 -1.570 0.027 1.00 90.06 80 LYS A CA 1
ATOM 619 C C . LYS A 1 80 ? 3.454 -1.358 -1.006 1.00 90.06 80 LYS A C 1
ATOM 621 O O . LYS A 1 80 ? 4.586 -1.757 -0.748 1.00 90.06 80 LYS A O 1
ATOM 626 N N . GLU A 1 81 ? 3.146 -0.726 -2.135 1.00 88.88 81 GLU A N 1
ATOM 627 C CA . GLU A 1 81 ? 4.148 -0.384 -3.153 1.00 88.88 81 GLU A CA 1
ATOM 628 C C . GLU A 1 81 ? 5.203 0.584 -2.610 1.00 88.88 81 GLU A C 1
ATOM 630 O O . GLU A 1 81 ? 6.399 0.363 -2.794 1.00 88.88 81 GLU A O 1
ATOM 635 N N . PHE A 1 82 ? 4.772 1.598 -1.864 1.00 88.81 82 PHE A N 1
ATOM 636 C CA . PHE A 1 82 ? 5.633 2.561 -1.193 1.00 88.81 82 PHE A CA 1
ATOM 637 C C . PHE A 1 82 ? 6.557 1.896 -0.169 1.00 88.81 82 PHE A C 1
ATOM 639 O O . PHE A 1 82 ? 7.747 2.175 -0.138 1.00 88.81 82 PHE A O 1
ATOM 646 N N . LEU A 1 83 ? 6.062 0.953 0.635 1.00 86.94 83 LEU A N 1
ATOM 647 C CA . LEU A 1 83 ? 6.892 0.211 1.592 1.00 86.94 83 LEU A CA 1
ATOM 648 C C . LEU A 1 83 ? 7.860 -0.779 0.920 1.00 86.94 83 LEU A C 1
ATOM 650 O O . LEU A 1 83 ? 8.870 -1.142 1.534 1.00 86.94 83 LEU A O 1
ATOM 654 N N . GLN A 1 84 ? 7.539 -1.247 -0.291 1.00 87.44 84 GLN A N 1
ATOM 655 C CA . GLN A 1 84 ? 8.398 -2.130 -1.083 1.00 87.44 84 GLN A CA 1
ATOM 656 C C . GLN A 1 84 ? 9.512 -1.370 -1.803 1.00 87.44 84 GLN A C 1
ATOM 658 O O . GLN A 1 84 ? 10.636 -1.862 -1.840 1.00 87.44 84 GLN A O 1
ATOM 663 N N . LYS A 1 85 ? 9.199 -0.204 -2.375 1.00 84.62 85 LYS A N 1
ATOM 664 C CA . LYS A 1 85 ? 10.142 0.612 -3.153 1.00 84.62 85 LYS A CA 1
ATOM 665 C C . LYS A 1 85 ? 10.889 1.647 -2.309 1.00 84.62 85 LYS A C 1
ATOM 667 O O . LYS A 1 85 ? 12.003 2.002 -2.662 1.00 84.62 85 LYS A O 1
ATOM 672 N N . GLY A 1 86 ? 10.278 2.121 -1.227 1.00 81.56 86 GLY A N 1
ATOM 673 C CA . GLY A 1 86 ? 10.797 3.196 -0.387 1.00 81.56 86 GLY A CA 1
ATOM 674 C C . GLY A 1 86 ? 11.837 2.739 0.633 1.00 81.56 86 GLY A C 1
ATOM 675 O O . GLY A 1 86 ? 11.788 1.625 1.178 1.00 81.56 86 GLY A O 1
ATOM 676 N N . ASP A 1 87 ? 12.752 3.652 0.940 1.00 84.62 87 ASP A N 1
ATOM 677 C CA . ASP A 1 87 ? 13.847 3.440 1.876 1.00 84.62 87 ASP A CA 1
ATOM 678 C C . ASP A 1 87 ? 13.401 3.609 3.338 1.00 84.62 87 ASP A C 1
ATOM 680 O O . ASP A 1 87 ? 12.257 3.941 3.660 1.00 84.62 87 ASP A O 1
ATOM 684 N N . ALA A 1 88 ? 14.318 3.388 4.287 1.00 86.62 88 ALA A N 1
ATOM 685 C CA . ALA A 1 88 ? 14.040 3.585 5.714 1.00 86.62 88 ALA A CA 1
ATOM 686 C C . ALA A 1 88 ? 13.549 5.013 6.041 1.00 86.62 88 ALA A C 1
ATOM 688 O O . ALA A 1 88 ? 12.742 5.193 6.955 1.00 86.62 88 ALA A O 1
ATOM 689 N N . SER A 1 89 ? 14.006 6.009 5.273 1.00 88.00 89 SER A N 1
ATOM 690 C CA . SER A 1 89 ? 13.563 7.403 5.379 1.00 88.00 89 SER A CA 1
ATOM 691 C C . SER A 1 89 ? 12.092 7.562 4.987 1.00 88.00 89 SER A C 1
ATOM 693 O O . SER A 1 89 ? 11.315 8.164 5.726 1.00 88.00 89 SER A O 1
ATOM 695 N N . ASP A 1 90 ? 11.677 6.938 3.885 1.00 87.12 90 ASP A N 1
ATOM 696 C CA . ASP A 1 90 ? 10.305 7.004 3.383 1.00 87.12 90 ASP A CA 1
ATOM 697 C C . ASP A 1 90 ? 9.334 6.284 4.319 1.00 87.12 90 ASP A C 1
ATOM 699 O O . ASP A 1 90 ? 8.272 6.807 4.651 1.00 87.12 90 ASP A O 1
ATOM 703 N N . LYS A 1 91 ? 9.738 5.129 4.863 1.00 87.25 91 LYS A N 1
ATOM 704 C CA . LYS A 1 91 ? 8.964 4.404 5.888 1.00 87.25 91 LYS A CA 1
ATOM 705 C C . LYS A 1 91 ? 8.729 5.251 7.136 1.00 87.25 91 LYS A C 1
ATOM 707 O O . LYS A 1 91 ? 7.641 5.209 7.714 1.00 87.25 91 LYS A O 1
ATOM 712 N N . LYS A 1 92 ? 9.738 6.022 7.551 1.00 91.00 92 LYS A N 1
ATOM 713 C CA . LYS A 1 92 ? 9.605 6.969 8.660 1.00 91.00 92 LYS A CA 1
ATOM 714 C C . LYS A 1 92 ? 8.668 8.118 8.285 1.00 91.00 92 LYS A C 1
ATOM 716 O O . LYS A 1 92 ? 7.760 8.407 9.056 1.00 91.00 92 LYS A O 1
ATOM 721 N N . ALA A 1 93 ? 8.838 8.707 7.104 1.00 90.56 93 ALA A N 1
ATOM 722 C CA . ALA A 1 93 ? 8.003 9.804 6.623 1.00 90.56 93 ALA A CA 1
ATOM 723 C C . ALA A 1 93 ? 6.521 9.406 6.517 1.00 90.56 93 ALA A C 1
ATOM 725 O O . ALA A 1 93 ? 5.659 10.168 6.941 1.00 90.56 93 ALA A O 1
ATOM 726 N N . LEU A 1 94 ? 6.217 8.186 6.060 1.00 89.94 94 LEU A N 1
ATOM 727 C CA . LEU A 1 94 ? 4.854 7.654 6.063 1.00 89.94 94 LEU A CA 1
ATOM 728 C C . LEU A 1 94 ? 4.292 7.542 7.483 1.00 89.94 94 LEU A C 1
ATOM 730 O O . LEU A 1 94 ? 3.155 7.926 7.734 1.00 89.94 94 LEU A O 1
ATOM 734 N N . LYS A 1 95 ? 5.073 7.021 8.432 1.00 90.31 95 LYS A N 1
ATOM 735 C CA . LYS A 1 95 ? 4.626 6.910 9.824 1.00 90.31 95 LYS A CA 1
ATOM 736 C C . LYS A 1 95 ? 4.360 8.283 10.446 1.00 90.31 95 LYS A C 1
ATOM 738 O O . LYS A 1 95 ? 3.366 8.443 11.153 1.00 90.31 95 LYS A O 1
ATOM 743 N N . ASP A 1 96 ? 5.224 9.254 10.166 1.00 92.81 96 ASP A N 1
ATOM 744 C CA . ASP A 1 96 ? 5.055 10.635 10.613 1.00 92.81 96 ASP A CA 1
ATOM 745 C C . ASP A 1 96 ? 3.784 11.242 9.986 1.00 92.81 96 ASP A C 1
ATOM 747 O O . ASP A 1 96 ? 2.956 11.789 10.712 1.00 92.81 96 ASP A O 1
ATOM 751 N N . LYS A 1 97 ? 3.554 11.031 8.680 1.00 90.00 97 LYS A N 1
ATOM 752 C CA . LYS A 1 97 ? 2.358 11.508 7.966 1.00 90.00 97 LYS A CA 1
ATOM 753 C C . LYS A 1 97 ? 1.060 10.889 8.491 1.00 90.00 97 LYS A C 1
ATOM 755 O O . LYS A 1 97 ? 0.077 11.591 8.693 1.00 90.00 97 LYS A O 1
ATOM 760 N N . LEU A 1 98 ? 1.055 9.587 8.777 1.00 90.69 98 LEU A N 1
ATOM 761 C CA . LEU A 1 98 ? -0.095 8.922 9.398 1.00 90.69 98 LEU A CA 1
ATOM 762 C C . LEU A 1 98 ? -0.369 9.477 10.802 1.00 90.69 98 LEU A C 1
ATOM 764 O O . LEU A 1 98 ? -1.520 9.730 11.142 1.00 90.69 98 LEU A O 1
ATOM 768 N N . THR A 1 99 ? 0.682 9.728 11.588 1.00 91.69 99 THR A N 1
ATOM 769 C CA . THR A 1 99 ? 0.553 10.290 12.941 1.00 91.69 99 THR A CA 1
ATOM 770 C C . THR A 1 99 ? -0.000 11.718 12.910 1.00 91.69 99 THR A C 1
ATOM 772 O O . THR A 1 99 ? -0.858 12.046 13.726 1.00 91.69 99 THR A O 1
ATOM 775 N N . GLU A 1 100 ? 0.434 12.543 11.951 1.00 91.44 100 GLU A N 1
ATOM 776 C CA . GLU A 1 100 ? -0.107 13.890 11.694 1.00 91.44 100 GLU A CA 1
ATOM 777 C C . GLU A 1 100 ? -1.608 13.847 11.372 1.00 91.44 100 GLU A C 1
ATOM 779 O O . GLU A 1 100 ? -2.383 14.650 11.886 1.00 91.44 100 GLU A O 1
ATOM 784 N N . LEU A 1 101 ? -2.030 12.839 10.605 1.00 88.69 101 LEU A N 1
ATOM 785 C CA . LEU A 1 101 ? -3.431 12.588 10.259 1.00 88.69 101 LEU A CA 1
ATOM 786 C C . LEU A 1 101 ? -4.238 11.901 11.376 1.00 88.69 101 LEU A C 1
ATOM 788 O O . LEU A 1 101 ? -5.431 11.635 11.203 1.00 88.69 101 LEU A O 1
ATOM 792 N N . GLY A 1 102 ? -3.614 11.610 12.521 1.00 87.00 102 GLY A N 1
ATOM 793 C CA . GLY A 1 102 ? -4.246 10.931 13.653 1.00 87.00 102 GLY A CA 1
ATOM 794 C C . GLY A 1 102 ? -4.484 9.431 13.440 1.00 87.00 102 GLY A C 1
ATOM 795 O O . GLY A 1 102 ? -5.257 8.826 14.182 1.00 87.00 102 GLY A O 1
ATOM 796 N N . ALA A 1 103 ? -3.831 8.819 12.451 1.00 88.88 103 ALA A N 1
ATOM 797 C CA . ALA A 1 103 ? -3.934 7.402 12.125 1.00 88.88 103 ALA A CA 1
ATOM 798 C C . ALA A 1 103 ? -2.678 6.630 12.569 1.00 88.88 103 ALA A C 1
ATOM 800 O O . ALA A 1 103 ? -1.545 7.027 12.315 1.00 88.88 103 ALA A O 1
ATOM 801 N N . GLY A 1 104 ? -2.857 5.468 13.208 1.00 84.75 104 GLY A N 1
ATOM 802 C CA . GLY A 1 104 ? -1.731 4.592 13.570 1.00 84.75 104 GLY A CA 1
ATOM 803 C C . GLY A 1 104 ? -1.247 3.714 12.410 1.00 84.75 104 GLY A C 1
ATOM 804 O O . GLY A 1 104 ? -0.104 3.257 12.383 1.00 84.75 104 GLY A O 1
ATOM 805 N N . LYS A 1 105 ? -2.132 3.464 11.446 1.00 87.25 105 LYS A N 1
ATOM 806 C CA . LYS A 1 105 ? -1.913 2.647 10.250 1.00 87.25 105 LYS A CA 1
ATOM 807 C C . LYS A 1 105 ? -2.801 3.176 9.134 1.00 87.25 105 LYS A C 1
ATOM 809 O O . LYS A 1 105 ? -3.847 3.761 9.384 1.00 87.25 105 LYS A O 1
ATOM 814 N N . VAL A 1 106 ? -2.438 2.847 7.900 1.00 87.81 106 VAL A N 1
ATOM 815 C CA . VAL A 1 106 ? -3.207 3.196 6.695 1.00 87.81 106 VAL A CA 1
ATOM 816 C C . VAL A 1 106 ? -4.675 2.762 6.793 1.00 87.81 106 VAL A C 1
ATOM 818 O O . VAL A 1 106 ? -5.543 3.436 6.269 1.00 87.81 106 VAL A O 1
ATOM 821 N N . SER A 1 107 ? -4.972 1.668 7.507 1.00 85.88 107 SER A N 1
ATOM 822 C CA . SER A 1 107 ? -6.348 1.171 7.695 1.00 85.88 107 SER A CA 1
ATOM 823 C C . SER A 1 107 ? -7.237 2.037 8.591 1.00 85.88 107 SER A C 1
ATOM 825 O O . SER A 1 107 ? -8.445 1.842 8.558 1.00 85.88 107 SER A O 1
ATOM 827 N N . ASP A 1 108 ? -6.660 2.935 9.390 1.00 88.12 108 ASP A N 1
ATOM 828 C CA . ASP A 1 108 ? -7.415 3.821 10.289 1.00 88.12 108 ASP A CA 1
ATOM 829 C C . ASP A 1 108 ? -7.700 5.192 9.651 1.00 88.12 108 ASP A C 1
ATOM 831 O O . ASP A 1 108 ? -8.277 6.065 10.296 1.00 88.12 108 ASP A O 1
ATOM 835 N N . LEU A 1 109 ? -7.280 5.400 8.398 1.00 88.62 109 LEU A N 1
ATOM 836 C CA . LEU A 1 109 ? -7.519 6.643 7.674 1.00 88.62 109 LEU A CA 1
ATOM 837 C C . LEU A 1 109 ? -9.005 6.804 7.333 1.00 88.62 109 LEU A C 1
ATOM 839 O O . LEU A 1 109 ? -9.691 5.847 6.952 1.00 88.62 109 LEU A O 1
ATOM 843 N N . LYS A 1 110 ? -9.481 8.045 7.414 1.00 87.50 110 LYS A N 1
ATOM 844 C CA . LYS A 1 110 ? -10.821 8.431 6.960 1.00 87.50 110 LYS A CA 1
ATOM 845 C C . LYS A 1 110 ? -10.830 8.662 5.445 1.00 87.50 110 LYS A C 1
ATOM 847 O O . LYS A 1 110 ? -9.787 9.037 4.911 1.00 87.50 110 LYS A O 1
ATOM 852 N N . PRO A 1 111 ? -11.988 8.524 4.770 1.00 84.19 111 PRO A N 1
ATOM 853 C CA . PRO A 1 111 ? -12.112 8.772 3.334 1.00 84.19 111 PRO A CA 1
ATOM 854 C C . PRO A 1 111 ? -11.493 10.093 2.895 1.00 84.19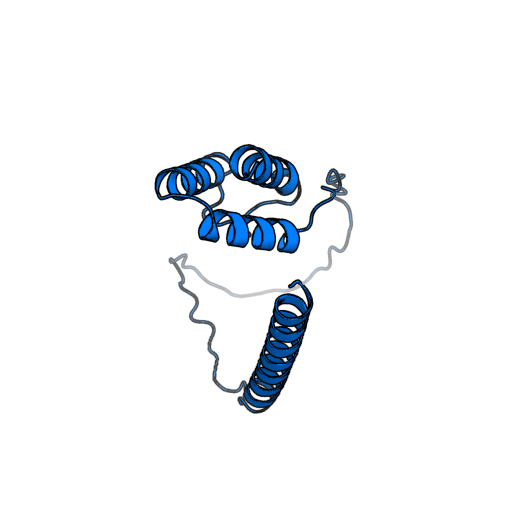 111 PRO A C 1
ATOM 856 O O . PRO A 1 111 ? -10.627 10.091 2.032 1.00 84.19 111 PRO A O 1
ATOM 859 N N . THR A 1 112 ? -11.799 11.171 3.619 1.00 87.38 112 THR A N 1
ATOM 860 C CA . THR A 1 112 ? -11.285 12.527 3.377 1.00 87.38 112 THR A CA 1
ATOM 861 C C . THR A 1 112 ? -9.759 12.659 3.412 1.00 87.38 112 THR A C 1
ATOM 863 O O . THR A 1 112 ? -9.225 13.663 2.961 1.00 87.38 112 THR A O 1
ATOM 866 N N . GLN A 1 113 ? -9.043 11.665 3.943 1.00 88.06 113 GLN A N 1
ATOM 867 C CA . GLN A 1 113 ? -7.582 11.650 4.056 1.00 88.06 113 GLN A CA 1
ATOM 868 C C . GLN A 1 113 ? -6.917 10.775 2.981 1.00 88.06 113 GLN A C 1
ATOM 870 O O . GLN A 1 113 ? -5.691 10.731 2.898 1.00 88.06 113 GLN A O 1
ATOM 875 N N . TYR A 1 114 ? -7.689 10.038 2.177 1.00 88.56 114 TYR A N 1
ATOM 876 C CA . TYR A 1 114 ? -7.141 9.088 1.205 1.00 88.56 114 TYR A CA 1
ATOM 877 C C . TYR A 1 114 ? -6.388 9.779 0.075 1.00 88.56 114 TYR A C 1
ATOM 879 O O . TYR A 1 114 ? -5.314 9.314 -0.299 1.00 88.56 114 TYR A O 1
ATOM 887 N N . GLU A 1 115 ? -6.924 10.886 -0.436 1.00 89.06 115 GLU A N 1
ATOM 888 C CA . GLU A 1 115 ? -6.301 11.653 -1.518 1.00 89.06 115 GLU A CA 1
ATOM 889 C C . GLU A 1 115 ? -4.952 12.229 -1.072 1.00 89.06 115 GLU A C 1
ATOM 891 O O . GLU A 1 115 ? -3.942 11.957 -1.712 1.00 89.06 115 GLU A O 1
ATOM 896 N N . GLU A 1 116 ? -4.899 12.867 0.101 1.00 90.50 116 GLU A N 1
ATOM 897 C CA . GLU A 1 116 ? -3.663 13.438 0.654 1.00 90.50 116 GLU A CA 1
ATOM 898 C C . GLU A 1 116 ? -2.561 12.381 0.862 1.00 90.50 116 GLU A C 1
ATOM 900 O O . GLU A 1 116 ? -1.384 12.606 0.571 1.00 90.50 116 GLU A O 1
ATOM 905 N N . VAL A 1 117 ? -2.929 11.192 1.350 1.00 90.12 117 VAL A N 1
ATOM 906 C CA . VAL A 1 117 ? -1.967 10.102 1.567 1.00 90.12 117 VAL A CA 1
ATOM 907 C C . VAL A 1 117 ? -1.515 9.477 0.245 1.00 90.12 117 VAL A C 1
ATOM 909 O O . VAL A 1 117 ? -0.356 9.080 0.122 1.00 90.12 117 VAL A O 1
ATOM 912 N N . ILE A 1 118 ? -2.395 9.399 -0.755 1.00 88.38 118 ILE A N 1
ATOM 913 C CA . ILE A 1 118 ? -2.037 8.902 -2.087 1.00 88.38 118 ILE A CA 1
ATOM 914 C C . ILE A 1 118 ? -1.127 9.885 -2.819 1.00 88.38 118 ILE A C 1
ATOM 916 O O . ILE A 1 118 ? -0.132 9.443 -3.390 1.00 88.38 118 ILE A O 1
ATOM 920 N N . GLU A 1 119 ? -1.401 11.187 -2.765 1.00 89.00 119 GLU A N 1
ATOM 921 C CA . GLU A 1 119 ? -0.507 12.211 -3.318 1.00 89.00 119 GLU A CA 1
ATOM 922 C C . GLU A 1 119 ? 0.885 12.119 -2.688 1.00 89.00 119 GLU A C 1
ATOM 924 O O . GLU A 1 119 ? 1.879 12.031 -3.408 1.00 89.00 119 GLU A O 1
ATOM 929 N N . PHE A 1 120 ? 0.962 11.973 -1.359 1.00 90.38 120 PHE A N 1
ATOM 930 C CA . PHE A 1 120 ? 2.230 11.740 -0.662 1.00 90.38 120 PHE A CA 1
ATOM 931 C C . PHE A 1 120 ? 2.994 10.514 -1.193 1.00 90.38 120 PHE A C 1
ATOM 933 O O . PHE A 1 120 ? 4.223 10.549 -1.305 1.00 90.38 120 PHE A O 1
ATOM 940 N N . PHE A 1 121 ? 2.294 9.424 -1.525 1.00 88.94 121 PHE A N 1
ATOM 941 C CA . PHE A 1 121 ? 2.933 8.259 -2.137 1.00 88.94 121 PHE A CA 1
ATOM 942 C C . PHE A 1 121 ? 3.443 8.557 -3.545 1.00 88.94 121 PHE A C 1
ATOM 944 O O . PHE A 1 121 ? 4.545 8.128 -3.878 1.00 88.94 121 PHE A O 1
ATOM 951 N N . MET A 1 122 ? 2.669 9.2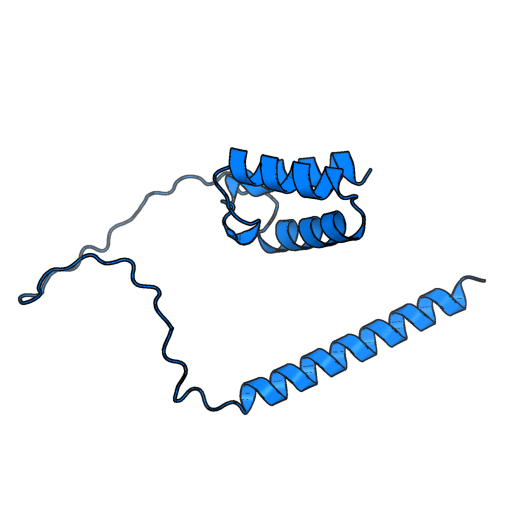75 -4.359 1.00 85.44 122 MET A N 1
ATOM 952 C CA . MET A 1 122 ? 3.026 9.581 -5.745 1.00 85.44 122 MET A CA 1
ATOM 953 C C . MET A 1 122 ? 4.220 10.534 -5.842 1.00 85.44 122 MET A C 1
ATOM 955 O O . MET A 1 122 ? 5.125 10.264 -6.625 1.00 85.44 122 MET A O 1
ATOM 959 N N . ASP A 1 123 ? 4.286 11.571 -5.003 1.00 86.31 123 ASP A N 1
ATOM 960 C CA . ASP A 1 123 ? 5.414 12.519 -4.949 1.00 86.31 123 ASP A CA 1
ATOM 961 C C . ASP A 1 123 ? 6.758 11.844 -4.641 1.00 86.31 123 ASP A C 1
ATOM 963 O O . ASP A 1 123 ? 7.821 12.302 -5.053 1.00 86.31 123 ASP A O 1
ATOM 967 N N . ARG A 1 124 ? 6.717 10.749 -3.882 1.00 79.69 124 ARG A N 1
ATOM 968 C CA . ARG A 1 124 ? 7.900 10.025 -3.398 1.00 79.69 124 ARG A CA 1
ATOM 969 C C . ARG A 1 124 ? 8.253 8.793 -4.227 1.00 79.69 124 ARG A C 1
ATOM 971 O O . ARG A 1 124 ? 9.368 8.294 -4.114 1.00 79.69 124 ARG A O 1
ATOM 978 N N . LEU A 1 125 ? 7.293 8.266 -4.987 1.00 73.38 125 LEU A N 1
ATOM 979 C CA . LEU A 1 125 ? 7.482 7.140 -5.905 1.00 73.38 125 LEU A CA 1
ATOM 980 C C . LEU A 1 125 ? 7.816 7.581 -7.336 1.00 73.38 125 LEU A C 1
ATOM 982 O O . LEU A 1 125 ? 8.166 6.714 -8.144 1.00 73.38 125 LEU A O 1
ATOM 986 N N . SER A 1 126 ? 7.666 8.873 -7.647 1.00 62.59 126 SER A N 1
ATOM 987 C CA . SER A 1 126 ? 8.084 9.473 -8.917 1.00 62.59 126 SER A CA 1
ATOM 988 C C . SER A 1 126 ? 9.592 9.684 -9.000 1.00 62.59 126 SER A C 1
ATOM 990 O O . SER A 1 126 ? 10.059 9.739 -10.161 1.00 62.59 126 SER A O 1
#

Foldseek 3Di:
DCPVVVVVVVVVVVVVVVVVVVVVVVVVPPPPPDPDPPPPDPDDDDDDDDDDDDDDDDDDPPPVPPQQPDDLVRLVVLVVVCVVPPDPVSVVVLCVVCVVQVHNDSNRHDSNCSNVSNVSSVVRVD

pLDDT: mean 74.3, std 21.42, range [32.22, 96.62]